Protein AF-A0A941ZQ02-F1 (afdb_monomer_lite)

Structure (mmCIF, N/CA/C/O backbone):
data_AF-A0A941ZQ02-F1
#
_entry.id   AF-A0A941ZQ02-F1
#
loop_
_atom_site.group_PDB
_atom_site.id
_atom_site.type_symbol
_atom_site.label_atom_id
_atom_site.label_alt_id
_atom_site.label_comp_id
_atom_site.label_asym_id
_atom_site.label_entity_id
_atom_site.label_seq_id
_atom_site.pdbx_PDB_ins_code
_atom_site.Cartn_x
_atom_site.Cartn_y
_atom_site.Cartn_z
_atom_site.occupancy
_atom_site.B_iso_or_equiv
_atom_site.auth_seq_id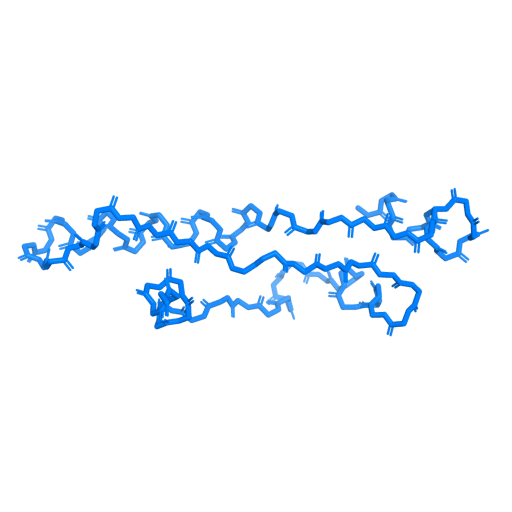
_atom_site.auth_comp_id
_atom_site.auth_asym_id
_atom_site.auth_atom_id
_atom_site.pdbx_PDB_model_num
ATOM 1 N N . PRO A 1 1 ? 12.680 -7.085 -4.099 1.00 77.88 1 PRO A N 1
ATOM 2 C CA . PRO A 1 1 ? 13.874 -6.425 -4.702 1.00 77.88 1 PRO A CA 1
ATOM 3 C C . PRO A 1 1 ? 14.275 -7.029 -6.064 1.00 77.88 1 PRO A C 1
ATOM 5 O O . PRO A 1 1 ? 14.814 -6.363 -6.937 1.00 77.88 1 PRO A O 1
ATOM 8 N N . GLU A 1 2 ? 13.984 -8.310 -6.247 1.00 89.12 2 GLU A N 1
ATOM 9 C CA . GLU A 1 2 ? 14.322 -9.178 -7.368 1.00 89.12 2 GLU A CA 1
ATOM 10 C C . GLU A 1 2 ? 13.529 -8.802 -8.619 1.00 89.12 2 GLU A C 1
ATOM 12 O O . GLU A 1 2 ? 14.116 -8.690 -9.690 1.00 89.12 2 GLU A O 1
ATOM 17 N N . ALA A 1 3 ? 12.231 -8.511 -8.473 1.00 91.00 3 ALA A N 1
ATOM 18 C CA . ALA A 1 3 ? 11.392 -8.023 -9.568 1.00 91.00 3 ALA A CA 1
ATOM 19 C C . ALA A 1 3 ? 11.914 -6.694 -10.140 1.00 91.00 3 ALA A C 1
ATOM 21 O O . ALA A 1 3 ? 12.018 -6.541 -11.350 1.00 91.00 3 ALA A O 1
ATOM 22 N N . ILE A 1 4 ? 12.352 -5.770 -9.277 1.00 91.50 4 ILE A N 1
ATOM 23 C 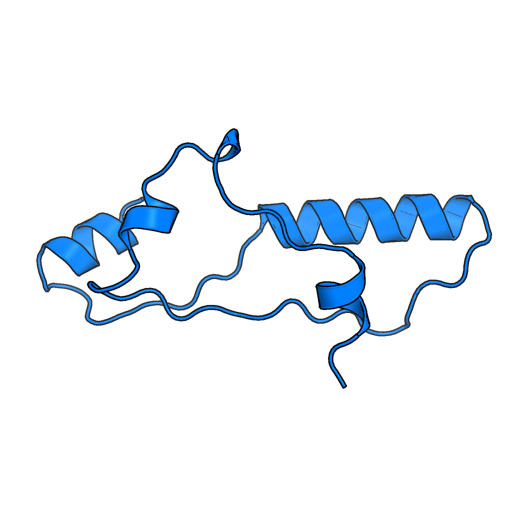CA . ILE A 1 4 ? 12.970 -4.500 -9.695 1.00 91.50 4 ILE A CA 1
ATOM 24 C C . ILE A 1 4 ? 14.251 -4.749 -10.495 1.00 91.50 4 ILE A C 1
ATOM 26 O O . ILE A 1 4 ? 14.461 -4.145 -11.545 1.00 91.50 4 ILE A O 1
ATOM 30 N N . LYS A 1 5 ? 15.095 -5.683 -10.039 1.00 93.25 5 LYS A N 1
ATOM 31 C CA . LYS A 1 5 ? 16.303 -6.083 -10.773 1.00 93.25 5 LYS A CA 1
ATOM 32 C C . LYS A 1 5 ? 15.962 -6.720 -12.126 1.00 93.25 5 LYS A C 1
ATOM 34 O O . LYS A 1 5 ? 16.611 -6.384 -13.108 1.00 93.25 5 LYS A O 1
ATOM 39 N N . ALA A 1 6 ? 14.953 -7.590 -12.193 1.00 95.56 6 ALA A N 1
ATOM 40 C CA . ALA A 1 6 ? 14.501 -8.214 -13.439 1.00 95.56 6 ALA A CA 1
ATOM 41 C C . ALA A 1 6 ? 13.948 -7.180 -14.436 1.00 95.56 6 ALA A C 1
ATOM 43 O O . ALA A 1 6 ? 14.283 -7.235 -15.617 1.00 95.56 6 ALA A O 1
ATOM 44 N N . ILE A 1 7 ? 13.190 -6.189 -13.951 1.00 96.00 7 ILE A N 1
ATOM 45 C CA . ILE A 1 7 ? 12.697 -5.065 -14.761 1.00 96.00 7 ILE A CA 1
ATOM 46 C C . ILE A 1 7 ? 13.863 -4.262 -15.340 1.00 96.00 7 ILE A C 1
ATOM 48 O O . ILE A 1 7 ? 13.909 -4.003 -16.539 1.00 96.00 7 ILE A O 1
ATOM 52 N N . ARG A 1 8 ? 14.867 -3.933 -14.518 1.00 91.88 8 ARG A N 1
ATOM 53 C CA . ARG A 1 8 ? 16.062 -3.201 -14.974 1.00 91.88 8 ARG A CA 1
ATOM 54 C C . ARG A 1 8 ? 16.907 -3.975 -15.985 1.00 91.88 8 ARG A C 1
ATOM 56 O O . ARG A 1 8 ? 17.541 -3.354 -16.830 1.00 91.88 8 ARG A O 1
ATOM 63 N N . ARG A 1 9 ? 16.931 -5.309 -15.900 1.00 95.88 9 ARG A N 1
ATOM 64 C CA . ARG A 1 9 ? 17.617 -6.174 -16.875 1.00 95.88 9 ARG A CA 1
ATOM 65 C C . ARG A 1 9 ? 16.805 -6.415 -18.153 1.00 95.88 9 ARG A C 1
ATOM 67 O O . ARG A 1 9 ? 17.319 -7.047 -19.067 1.00 95.88 9 ARG A O 1
ATOM 74 N N . GLY A 1 10 ? 15.560 -5.939 -18.228 1.00 95.06 10 GLY A N 1
ATOM 75 C CA . GLY A 1 10 ? 14.661 -6.201 -19.356 1.00 95.0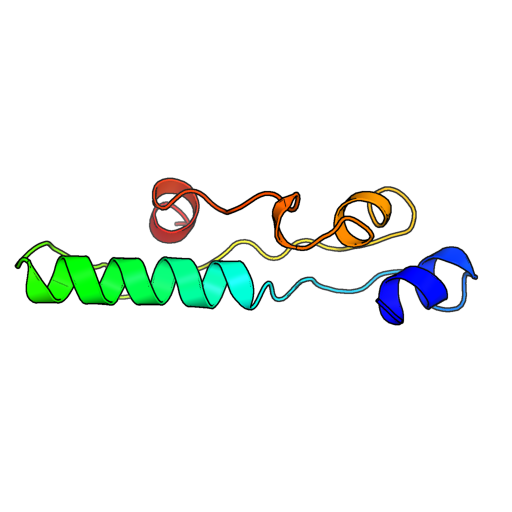6 10 GLY A CA 1
ATOM 76 C C . GLY A 1 10 ? 14.106 -7.630 -19.399 1.00 95.06 10 GLY A C 1
ATOM 77 O O . GLY A 1 10 ? 13.497 -8.019 -20.389 1.00 95.06 10 GLY A O 1
ATOM 78 N N . GLU A 1 11 ? 14.286 -8.415 -18.333 1.00 97.56 11 GLU A N 1
ATOM 79 C CA . GLU A 1 11 ? 13.753 -9.782 -18.203 1.00 97.56 11 GLU A CA 1
ATOM 80 C C . GLU A 1 11 ? 12.271 -9.787 -17.792 1.00 97.56 11 GLU A C 1
ATOM 82 O O . GLU A 1 11 ? 11.581 -10.795 -17.925 1.00 97.56 11 GLU A O 1
ATOM 87 N N . MET A 1 12 ? 11.780 -8.658 -17.276 1.00 96.94 12 MET A N 1
ATOM 88 C CA . MET A 1 12 ? 10.399 -8.447 -16.854 1.00 96.94 12 MET A CA 1
ATOM 89 C C . MET A 1 12 ? 9.928 -7.080 -17.353 1.00 96.94 12 MET A C 1
ATOM 91 O O . MET A 1 12 ? 10.575 -6.074 -17.093 1.00 96.94 12 MET A O 1
ATOM 95 N N . VAL A 1 13 ? 8.796 -7.027 -18.057 1.00 96.94 13 VAL A N 1
ATOM 96 C CA . VAL A 1 13 ? 8.264 -5.754 -18.581 1.00 96.94 13 VAL A CA 1
ATOM 97 C C . VAL A 1 13 ? 7.659 -4.910 -17.460 1.00 96.94 13 VAL A C 1
ATOM 99 O O . VAL A 1 13 ? 7.924 -3.715 -17.368 1.00 96.94 13 VAL A O 1
ATOM 102 N N . ALA A 1 14 ? 6.858 -5.544 -16.604 1.00 95.94 14 ALA A N 1
ATOM 103 C CA . ALA A 1 14 ? 6.205 -4.901 -15.478 1.00 95.94 14 ALA A CA 1
ATOM 104 C C . ALA A 1 14 ? 5.747 -5.930 -14.432 1.00 95.94 14 ALA A C 1
ATOM 106 O O . ALA A 1 14 ? 5.673 -7.127 -14.714 1.00 95.94 14 ALA A O 1
ATOM 107 N N . THR A 1 15 ? 5.393 -5.457 -13.238 1.00 95.25 15 THR A N 1
ATOM 108 C CA . THR A 1 15 ? 4.714 -6.239 -12.194 1.00 95.25 15 THR A CA 1
ATOM 109 C C . THR A 1 15 ? 3.682 -5.383 -11.456 1.00 95.25 15 THR A C 1
ATOM 111 O O . THR A 1 15 ? 3.709 -4.161 -11.555 1.00 95.25 15 THR A O 1
ATOM 114 N N . ALA A 1 16 ? 2.770 -6.002 -10.711 1.00 93.06 16 ALA A N 1
ATOM 115 C CA . ALA A 1 16 ? 1.813 -5.298 -9.860 1.00 93.06 16 ALA A CA 1
ATOM 116 C C . ALA A 1 16 ? 2.314 -5.231 -8.409 1.00 93.06 16 ALA A C 1
ATOM 118 O O . ALA A 1 16 ? 2.743 -6.240 -7.846 1.00 93.06 16 ALA A O 1
ATOM 119 N N . ASP A 1 17 ? 2.230 -4.052 -7.792 1.00 90.25 17 ASP A N 1
ATOM 120 C CA . ASP A 1 17 ? 2.564 -3.844 -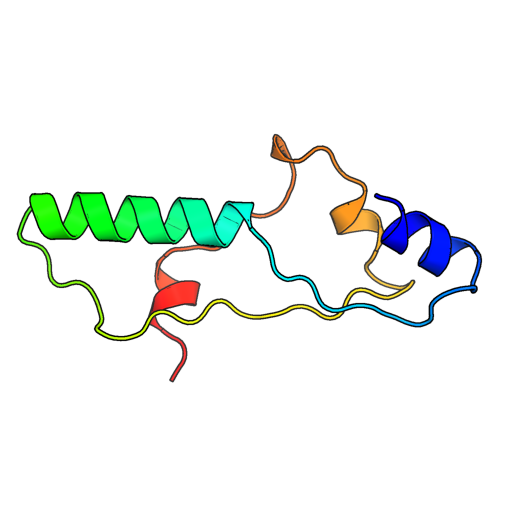6.383 1.00 90.25 17 ASP A CA 1
ATOM 121 C C . ASP A 1 17 ? 1.369 -4.134 -5.472 1.00 90.25 17 ASP A C 1
ATOM 123 O O . ASP A 1 17 ? 0.446 -3.324 -5.349 1.00 90.25 17 ASP A O 1
ATOM 127 N N . PHE A 1 18 ? 1.420 -5.273 -4.785 1.00 86.62 18 PHE A N 1
ATOM 128 C CA . PHE A 1 18 ? 0.579 -5.549 -3.624 1.00 86.62 18 PHE A CA 1
ATOM 129 C C . PHE A 1 18 ? 1.340 -5.144 -2.361 1.00 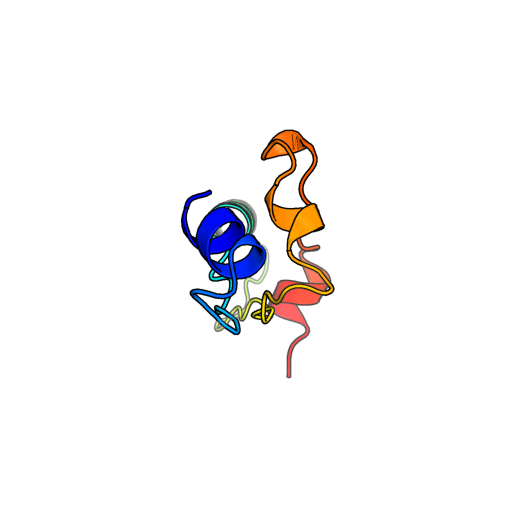86.62 18 PHE A C 1
ATOM 131 O O . PHE A 1 18 ? 2.009 -5.961 -1.726 1.00 86.62 18 PHE A O 1
ATOM 138 N N . ASN A 1 19 ? 1.267 -3.860 -2.014 1.00 88.75 19 ASN A N 1
ATOM 139 C CA . ASN A 1 19 ? 2.063 -3.297 -0.929 1.00 88.75 19 ASN A CA 1
ATOM 140 C C . ASN A 1 19 ? 1.589 -3.801 0.448 1.00 88.75 19 ASN A C 1
ATOM 142 O O . ASN A 1 19 ? 0.681 -3.239 1.066 1.00 88.75 19 ASN A O 1
ATOM 146 N N . ALA A 1 20 ? 2.240 -4.858 0.940 1.00 89.56 20 ALA A N 1
ATOM 147 C CA . ALA A 1 20 ? 1.937 -5.488 2.223 1.00 89.56 20 ALA A CA 1
ATOM 148 C C . ALA A 1 20 ? 2.088 -4.535 3.422 1.00 89.56 20 ALA A C 1
ATOM 150 O O . ALA A 1 20 ? 1.345 -4.658 4.393 1.00 89.56 20 ALA A O 1
ATOM 151 N N . MET A 1 21 ? 3.003 -3.563 3.345 1.00 90.44 21 MET A N 1
ATOM 152 C CA . MET A 1 21 ? 3.215 -2.589 4.420 1.00 90.44 21 MET A CA 1
ATOM 153 C C . MET A 1 21 ? 2.019 -1.646 4.542 1.00 90.44 21 MET A C 1
ATOM 155 O O . MET A 1 21 ? 1.495 -1.454 5.636 1.00 90.44 21 MET A O 1
ATOM 159 N N . ASN A 1 22 ? 1.530 -1.126 3.414 1.00 92.00 22 ASN A N 1
ATOM 160 C CA . ASN A 1 22 ? 0.328 -0.297 3.387 1.00 92.00 22 ASN A CA 1
ATOM 161 C C . ASN A 1 22 ? -0.917 -1.091 3.804 1.00 92.00 22 ASN A C 1
ATOM 163 O O . ASN A 1 22 ? -1.744 -0.573 4.550 1.00 92.00 22 ASN A O 1
ATOM 167 N N . LEU A 1 23 ? -1.034 -2.356 3.384 1.00 92.50 23 LEU A N 1
ATOM 168 C CA . LEU A 1 23 ? -2.115 -3.238 3.838 1.00 92.50 23 LEU A CA 1
ATOM 169 C C . LEU A 1 23 ? -2.105 -3.396 5.364 1.00 92.50 23 LEU A C 1
ATOM 171 O O . LEU A 1 23 ? -3.141 -3.219 6.001 1.00 92.50 23 LEU A O 1
ATOM 175 N N . ALA A 1 24 ? -0.943 -3.687 5.953 1.00 93.75 24 ALA A N 1
ATOM 176 C CA . ALA A 1 24 ? -0.806 -3.849 7.397 1.00 93.75 24 ALA A CA 1
ATOM 177 C C . ALA A 1 24 ? -1.087 -2.545 8.160 1.00 93.75 24 ALA A C 1
ATOM 179 O O . ALA A 1 24 ? -1.791 -2.570 9.171 1.00 93.75 24 ALA A O 1
ATOM 180 N N . ALA A 1 25 ? -0.593 -1.407 7.664 1.00 93.12 25 ALA A N 1
ATOM 181 C CA . ALA A 1 25 ? -0.831 -0.100 8.269 1.00 93.12 25 ALA A CA 1
ATOM 182 C C . ALA A 1 25 ? -2.329 0.243 8.295 1.00 93.12 25 ALA A C 1
ATOM 184 O O . ALA A 1 25 ? -2.879 0.552 9.351 1.00 93.12 25 ALA A O 1
ATOM 185 N N . ILE A 1 26 ? -3.018 0.095 7.161 1.00 95.31 26 ILE A N 1
ATOM 186 C CA . ILE A 1 26 ? -4.453 0.376 7.057 1.00 95.31 26 ILE A CA 1
ATOM 187 C C . ILE A 1 26 ? -5.292 -0.615 7.873 1.00 95.31 26 ILE A C 1
ATOM 189 O O . ILE A 1 26 ? -6.260 -0.212 8.517 1.00 95.31 26 ILE A O 1
ATOM 193 N N . ALA A 1 27 ? -4.922 -1.897 7.905 1.00 95.31 27 ALA A N 1
ATOM 194 C CA . ALA A 1 27 ? -5.597 -2.884 8.746 1.00 95.31 27 ALA A CA 1
ATOM 195 C C . ALA A 1 27 ? -5.445 -2.568 10.245 1.00 95.31 27 ALA A C 1
ATOM 197 O O . ALA A 1 27 ? -6.401 -2.709 11.008 1.00 95.31 27 ALA A O 1
ATOM 198 N N . THR A 1 28 ? -4.266 -2.102 10.659 1.00 96.12 28 THR A N 1
ATOM 199 C CA . THR A 1 28 ? -4.009 -1.680 12.043 1.00 96.12 28 THR A CA 1
ATOM 200 C C . THR A 1 28 ? -4.852 -0.461 12.404 1.00 96.12 28 THR A C 1
ATOM 202 O O . THR A 1 28 ? -5.520 -0.467 13.434 1.00 96.12 28 THR A O 1
ATOM 205 N N . GLU A 1 29 ? -4.903 0.541 11.527 1.00 95.56 29 GLU A N 1
ATOM 206 C CA . GLU A 1 29 ? -5.759 1.720 11.698 1.00 95.56 29 GLU A CA 1
ATOM 207 C C . GLU A 1 29 ? -7.244 1.332 11.812 1.00 95.56 29 GLU A C 1
ATOM 209 O O . GLU A 1 29 ? -7.944 1.812 12.702 1.00 95.56 29 GLU A O 1
ATOM 214 N N . CYS A 1 30 ? -7.723 0.391 10.986 1.00 96.38 30 CYS A N 1
ATOM 215 C CA . CYS A 1 30 ? -9.077 -0.161 11.110 1.00 96.38 30 CYS A CA 1
ATOM 216 C C . CYS A 1 30 ? -9.321 -0.770 12.499 1.00 96.38 30 CYS A C 1
ATOM 218 O O . CYS A 1 30 ? -10.368 -0.536 13.100 1.00 96.38 30 CYS A O 1
ATOM 220 N N . ALA A 1 31 ? -8.370 -1.555 13.012 1.00 97.25 31 ALA A N 1
ATOM 221 C CA . ALA A 1 31 ? -8.500 -2.190 14.318 1.00 97.25 31 ALA A CA 1
ATOM 222 C C . ALA A 1 31 ? -8.560 -1.153 15.449 1.00 97.25 31 ALA A C 1
ATOM 224 O O . ALA A 1 31 ? -9.431 -1.245 16.313 1.00 97.25 31 ALA A O 1
ATOM 225 N N . LEU A 1 32 ? -7.687 -0.140 15.417 1.00 97.62 32 LEU A N 1
ATOM 226 C CA . LEU A 1 32 ? -7.667 0.941 16.405 1.00 97.62 32 LEU A CA 1
ATOM 227 C C . LEU A 1 32 ? -8.984 1.725 16.413 1.00 97.62 32 LEU A C 1
ATOM 229 O O . LEU A 1 32 ? -9.574 1.920 17.473 1.00 97.62 32 LEU A O 1
ATOM 233 N N . ARG A 1 33 ? -9.491 2.095 15.233 1.00 96.44 33 ARG A N 1
ATOM 234 C CA . ARG A 1 33 ? -10.780 2.786 15.076 1.00 96.44 33 ARG A CA 1
ATOM 235 C C . ARG A 1 33 ? -11.949 1.958 15.587 1.00 96.44 33 ARG A C 1
ATOM 237 O O . ARG A 1 33 ? -12.788 2.470 16.322 1.00 96.44 33 ARG A O 1
ATOM 244 N N . HIS A 1 34 ? -11.982 0.670 15.248 1.00 96.88 34 HIS A N 1
ATOM 245 C CA . HIS A 1 34 ? -13.023 -0.234 15.726 1.00 96.88 34 HIS A CA 1
ATOM 246 C C . HIS A 1 34 ? -13.027 -0.336 17.257 1.00 96.88 34 HIS A C 1
ATOM 248 O O . HIS A 1 34 ? -14.083 -0.218 17.876 1.00 96.88 34 HIS A O 1
ATOM 254 N N . LEU A 1 35 ? -11.850 -0.497 17.871 1.00 98.25 35 LEU A N 1
ATOM 255 C CA . LEU A 1 35 ? -11.701 -0.520 19.330 1.00 98.25 35 LEU A CA 1
ATOM 256 C C . LEU A 1 35 ? -12.066 0.827 19.975 1.00 98.25 35 LEU A C 1
ATOM 258 O O . LEU A 1 35 ? -12.576 0.847 21.092 1.00 98.25 35 LEU A O 1
ATOM 262 N N . GLY A 1 36 ? -11.843 1.936 19.267 1.00 97.88 36 GLY A N 1
ATOM 263 C CA . GLY A 1 36 ? -12.245 3.285 19.668 1.00 97.88 36 GLY A CA 1
ATOM 264 C C . GLY A 1 36 ? -13.728 3.612 19.451 1.00 97.88 36 GLY A C 1
ATOM 265 O O . GLY A 1 36 ? -14.160 4.702 19.818 1.00 97.88 36 GLY A O 1
ATOM 266 N N . GLY A 1 37 ? -14.520 2.703 18.870 1.00 97.44 37 GLY A N 1
ATOM 267 C CA . GLY A 1 37 ? -15.941 2.927 18.576 1.00 97.44 37 GLY A CA 1
ATOM 268 C C . GLY A 1 37 ? -16.213 3.789 17.336 1.00 97.44 37 GLY A C 1
ATOM 269 O O . GLY A 1 37 ? -17.349 4.209 17.120 1.00 97.44 37 GLY A O 1
ATOM 270 N N . GLU A 1 38 ? -15.200 4.051 16.510 1.00 96.19 38 GLU A N 1
ATOM 271 C CA . GLU A 1 38 ? -15.361 4.738 15.231 1.00 96.19 38 GLU A CA 1
ATOM 272 C C . GLU A 1 38 ? -15.944 3.811 14.153 1.00 96.19 38 GLU A C 1
ATOM 274 O O . GLU A 1 38 ? -15.811 2.583 14.186 1.00 96.19 38 GLU A O 1
ATOM 279 N N . VAL A 1 39 ? -16.572 4.414 13.140 1.00 91.75 39 VAL A N 1
ATOM 280 C CA . VAL A 1 39 ? -17.083 3.675 11.982 1.00 91.75 39 VAL A CA 1
ATOM 281 C C . VAL A 1 39 ? -15.925 3.272 11.074 1.00 91.75 39 VAL A C 1
ATOM 283 O O . VAL A 1 39 ? -15.222 4.118 10.524 1.00 91.75 39 VAL A O 1
ATOM 286 N N . VAL A 1 40 ? -15.784 1.965 10.859 1.00 94.50 40 VAL A N 1
ATOM 287 C CA . VAL A 1 40 ? -14.856 1.388 9.882 1.00 94.50 40 VAL A CA 1
ATOM 288 C C . VAL A 1 40 ? -15.644 0.923 8.650 1.00 94.50 40 VAL A C 1
ATOM 290 O O . VAL A 1 40 ? -16.670 0.250 8.803 1.00 94.50 40 VAL A O 1
ATOM 293 N N . PRO A 1 41 ? -15.205 1.251 7.421 1.00 92.56 41 PRO A N 1
ATOM 294 C CA . PRO A 1 41 ? -15.863 0.785 6.206 1.00 92.56 41 PRO A CA 1
ATOM 295 C C . PRO A 1 41 ? -15.905 -0.743 6.107 1.00 92.56 41 PRO A C 1
ATOM 297 O O . PRO A 1 41 ? -14.952 -1.436 6.452 1.00 92.56 41 PRO A O 1
ATOM 300 N N . ARG A 1 42 ? -16.987 -1.286 5.534 1.00 91.94 42 ARG A N 1
ATOM 301 C CA . ARG A 1 42 ? -17.110 -2.740 5.294 1.00 91.94 42 ARG A CA 1
ATOM 302 C C . ARG A 1 42 ? -16.135 -3.268 4.240 1.00 91.94 42 ARG A C 1
ATOM 304 O O . ARG A 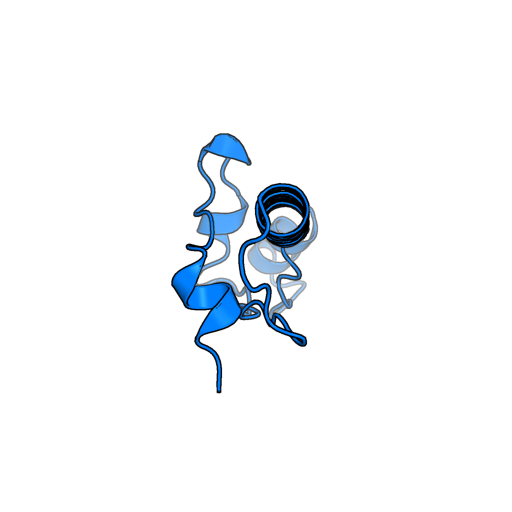1 42 ? -15.907 -4.472 4.173 1.00 91.94 42 ARG A O 1
ATOM 311 N N . ARG A 1 43 ? -15.625 -2.386 3.381 1.00 91.38 43 ARG A N 1
ATOM 312 C CA . ARG A 1 43 ? -14.646 -2.695 2.342 1.00 91.38 43 ARG A CA 1
ATOM 313 C C . ARG A 1 43 ? -13.610 -1.585 2.322 1.00 91.38 43 ARG A C 1
ATOM 315 O O . ARG A 1 43 ? -13.972 -0.416 2.270 1.00 91.38 43 ARG A O 1
ATOM 322 N N . VAL A 1 44 ? -12.350 -1.988 2.331 1.00 91.25 44 VAL A N 1
ATOM 323 C CA . VAL A 1 44 ? -11.192 -1.113 2.178 1.00 91.25 44 VAL A CA 1
ATOM 324 C C . VAL A 1 44 ? -10.422 -1.630 0.973 1.00 91.25 44 VAL A C 1
ATOM 326 O O . VAL A 1 44 ? -10.167 -2.832 0.875 1.00 91.25 44 VAL A O 1
ATOM 329 N N . MET A 1 45 ? -10.120 -0.751 0.024 1.00 89.88 45 MET A N 1
ATOM 330 C CA . MET A 1 45 ? -9.448 -1.112 -1.219 1.00 89.88 45 MET A CA 1
ATOM 331 C C . MET A 1 45 ? -8.241 -0.217 -1.407 1.00 89.88 45 MET A C 1
ATOM 333 O O . MET A 1 45 ? -8.371 0.993 -1.553 1.00 89.88 45 MET A O 1
ATOM 337 N N . LEU A 1 46 ? -7.062 -0.830 -1.427 1.00 89.94 46 LEU A N 1
ATOM 338 C CA . LEU A 1 46 ? -5.834 -0.102 -1.688 1.00 89.94 46 LEU A CA 1
ATOM 339 C C . LEU A 1 46 ? -5.580 -0.067 -3.203 1.00 89.94 46 LEU A C 1
ATOM 341 O O . LEU A 1 46 ? -5.723 -1.100 -3.865 1.00 89.94 46 LEU A O 1
ATOM 345 N N . PRO A 1 47 ? -5.185 1.089 -3.760 1.00 87.94 47 PRO A N 1
ATOM 346 C CA . PRO A 1 47 ? -4.777 1.199 -5.146 1.00 87.94 47 PRO A CA 1
ATOM 347 C C . PRO A 1 47 ? -3.557 0.315 -5.406 1.00 87.94 47 PRO A C 1
ATOM 349 O O . PRO A 1 47 ? -2.554 0.365 -4.690 1.00 87.94 47 PRO A O 1
ATOM 352 N N . VAL A 1 48 ? -3.641 -0.475 -6.472 1.00 88.50 48 VAL A N 1
ATOM 353 C CA . VAL A 1 48 ? -2.511 -1.236 -7.008 1.00 88.50 48 VAL A CA 1
ATOM 354 C C . VAL A 1 48 ? -1.748 -0.342 -7.976 1.00 88.50 48 VAL A C 1
ATOM 356 O O . VAL A 1 48 ? -2.351 0.361 -8.788 1.00 88.50 48 VAL A O 1
ATOM 359 N N . ARG A 1 49 ? -0.414 -0.381 -7.921 1.00 89.06 49 ARG A N 1
ATOM 360 C CA . ARG A 1 49 ? 0.440 0.291 -8.907 1.00 89.06 49 ARG A CA 1
ATOM 361 C C . ARG A 1 49 ? 1.128 -0.728 -9.797 1.00 89.06 49 ARG A C 1
ATOM 363 O O . ARG A 1 49 ? 1.625 -1.741 -9.313 1.00 89.06 49 ARG A O 1
ATOM 370 N N . ILE A 1 50 ? 1.164 -0.441 -11.093 1.00 93.94 50 ILE A N 1
ATOM 371 C CA . ILE A 1 50 ? 2.009 -1.176 -12.030 1.00 93.94 50 ILE A CA 1
ATOM 372 C C . ILE A 1 50 ? 3.418 -0.609 -11.925 1.00 93.94 50 ILE A C 1
ATOM 374 O O . ILE A 1 50 ? 3.615 0.601 -12.040 1.00 93.94 50 ILE A O 1
ATOM 378 N N . ILE A 1 51 ? 4.376 -1.488 -11.671 1.00 93.69 51 ILE A N 1
ATOM 379 C CA . ILE A 1 51 ? 5.792 -1.172 -11.620 1.00 93.69 51 ILE A CA 1
ATOM 380 C C . ILE A 1 51 ? 6.416 -1.569 -12.950 1.00 93.69 51 ILE A C 1
ATOM 382 O O . ILE A 1 51 ? 6.338 -2.734 -13.334 1.00 93.69 51 ILE A O 1
ATOM 386 N N . ASP A 1 52 ? 7.080 -0.628 -13.603 1.00 95.31 52 ASP A N 1
ATOM 387 C CA . ASP A 1 52 ? 7.821 -0.815 -14.848 1.00 95.31 52 ASP A CA 1
ATOM 388 C C . ASP A 1 52 ? 9.157 -0.055 -14.799 1.00 95.31 52 ASP A C 1
ATOM 390 O O . ASP A 1 52 ? 9.525 0.540 -13.782 1.00 95.31 52 ASP A O 1
ATOM 394 N N . ALA A 1 53 ? 9.916 -0.069 -15.895 1.00 94.56 53 ALA A N 1
ATOM 395 C CA . ALA A 1 53 ? 11.214 0.600 -15.957 1.00 94.56 53 ALA A CA 1
ATOM 396 C C . ALA A 1 53 ? 11.150 2.121 -15.691 1.00 94.56 53 ALA A C 1
ATOM 398 O O . ALA A 1 53 ? 12.141 2.696 -15.241 1.00 94.56 53 ALA A O 1
ATOM 399 N N . GLY A 1 54 ? 10.005 2.768 -15.933 1.00 94.00 54 GLY A N 1
ATOM 400 C CA . GLY A 1 54 ? 9.806 4.201 -15.732 1.00 94.00 54 GLY A CA 1
ATOM 401 C C . GLY A 1 54 ? 9.610 4.604 -14.270 1.00 94.00 54 GLY A C 1
ATOM 402 O O . GLY A 1 54 ? 9.891 5.749 -13.919 1.00 94.00 54 GLY A O 1
ATOM 403 N N . ASN A 1 55 ? 9.169 3.688 -13.401 1.00 91.56 55 ASN A N 1
ATOM 404 C CA . ASN A 1 55 ? 8.873 4.001 -11.996 1.00 91.56 55 ASN A CA 1
ATOM 405 C C . ASN A 1 55 ? 9.527 3.060 -10.962 1.00 91.56 55 ASN A C 1
ATOM 407 O O . ASN A 1 55 ? 9.483 3.350 -9.763 1.00 91.56 55 ASN A O 1
ATOM 411 N N . ALA A 1 56 ? 10.190 1.981 -11.396 1.00 90.56 56 ALA A N 1
ATOM 412 C CA . ALA A 1 56 ? 10.771 0.951 -10.530 1.00 90.56 56 ALA A CA 1
ATOM 413 C C . ALA A 1 56 ? 11.769 1.475 -9.485 1.00 90.56 56 ALA A C 1
ATOM 415 O O . ALA A 1 56 ? 11.969 0.835 -8.452 1.00 90.56 56 ALA A O 1
ATOM 416 N N . VAL A 1 57 ? 12.378 2.644 -9.710 1.00 87.50 57 VAL A N 1
ATOM 417 C CA . VAL A 1 57 ? 13.290 3.286 -8.749 1.00 87.50 57 VAL A CA 1
ATOM 418 C C . VAL A 1 57 ? 12.628 3.570 -7.395 1.00 87.50 57 VAL A C 1
ATOM 420 O O . VAL A 1 57 ? 13.281 3.434 -6.366 1.00 87.50 57 VAL A O 1
ATOM 423 N N . LEU A 1 58 ? 11.321 3.858 -7.367 1.00 85.00 58 LEU A N 1
ATOM 424 C CA . LEU A 1 58 ? 10.587 4.140 -6.126 1.00 85.00 58 LEU A CA 1
ATOM 425 C C . LEU A 1 58 ? 10.480 2.912 -5.205 1.00 85.00 58 LEU A C 1
ATOM 427 O O . LEU A 1 58 ? 10.313 3.053 -3.997 1.00 85.00 58 LEU A O 1
ATOM 431 N N . TRP A 1 59 ? 10.602 1.706 -5.764 1.00 85.56 59 TRP A N 1
ATOM 432 C CA . TRP A 1 59 ? 10.567 0.439 -5.023 1.00 85.56 59 TRP A CA 1
ATOM 433 C C . TRP A 1 59 ? 11.956 -0.129 -4.720 1.00 85.56 59 TRP A C 1
ATOM 435 O O . TRP A 1 59 ? 12.065 -1.192 -4.100 1.00 85.56 59 TRP A O 1
ATOM 445 N N . ASP A 1 60 ? 13.005 0.586 -5.125 1.00 84.69 60 ASP A N 1
ATOM 446 C CA . ASP A 1 60 ? 14.398 0.296 -4.779 1.00 84.69 60 ASP A CA 1
ATOM 447 C C . ASP A 1 60 ? 14.860 1.057 -3.523 1.00 84.69 60 ASP A C 1
ATOM 449 O O . ASP A 1 60 ? 15.927 0.777 -2.987 1.00 84.69 60 ASP A O 1
ATOM 453 N N . ALA A 1 61 ? 14.038 1.984 -3.019 1.00 85.12 61 ALA A N 1
ATOM 454 C CA . ALA A 1 61 ? 14.282 2.693 -1.767 1.00 85.12 61 ALA A CA 1
ATOM 455 C C . ALA A 1 61 ? 14.108 1.776 -0.531 1.00 85.12 61 ALA A C 1
ATOM 457 O O . ALA A 1 61 ? 13.324 0.805 -0.586 1.00 85.12 61 ALA A O 1
ATOM 458 N N . PRO A 1 62 ? 14.784 2.084 0.598 1.00 86.81 62 PRO A N 1
ATOM 459 C CA . PRO A 1 62 ? 14.484 1.494 1.903 1.00 86.81 62 PRO A CA 1
ATOM 460 C C . PRO A 1 62 ? 12.993 1.598 2.228 1.00 86.81 62 PRO A C 1
ATOM 462 O O . PRO A 1 62 ? 12.331 2.544 1.815 1.00 86.81 62 PRO A O 1
ATOM 465 N N . PHE A 1 63 ? 12.438 0.621 2.949 1.00 82.56 63 PHE A N 1
ATOM 466 C CA . PHE A 1 63 ? 10.995 0.591 3.228 1.00 82.56 63 PHE A CA 1
ATOM 467 C C . PHE A 1 63 ? 10.490 1.831 3.970 1.00 82.56 63 PHE A C 1
ATOM 469 O O . PHE A 1 63 ? 9.366 2.254 3.721 1.00 82.56 63 PHE A O 1
ATOM 476 N N . GLU A 1 64 ? 11.322 2.406 4.833 1.00 85.00 64 GLU A N 1
ATOM 477 C CA . GLU A 1 64 ? 11.021 3.604 5.623 1.00 85.00 64 GLU A CA 1
ATOM 478 C C . GLU A 1 64 ? 10.825 4.849 4.747 1.00 85.00 64 GLU A C 1
ATOM 480 O O . GLU A 1 64 ? 10.017 5.712 5.072 1.00 85.00 64 GLU A O 1
ATOM 485 N N . ASP A 1 65 ? 11.492 4.885 3.592 1.00 85.81 65 ASP A N 1
ATOM 486 C CA . ASP A 1 65 ? 11.433 5.995 2.639 1.00 85.81 65 ASP A CA 1
ATOM 487 C C . ASP A 1 65 ? 10.353 5.792 1.566 1.00 85.81 65 ASP A C 1
ATOM 489 O O . ASP A 1 65 ? 10.149 6.642 0.693 1.00 85.81 65 ASP A O 1
ATOM 493 N N . ARG A 1 66 ? 9.663 4.644 1.575 1.00 85.31 66 ARG A N 1
ATOM 494 C CA . ARG A 1 66 ? 8.613 4.368 0.592 1.00 85.31 66 ARG A CA 1
ATOM 495 C C . ARG A 1 66 ? 7.348 5.139 0.953 1.00 85.31 66 ARG A C 1
ATOM 497 O O . ARG A 1 66 ? 6.958 5.174 2.118 1.00 85.31 66 ARG A O 1
ATOM 504 N N . PRO A 1 67 ? 6.644 5.689 -0.049 1.00 79.81 67 PRO A N 1
ATOM 505 C CA . PRO A 1 67 ? 5.405 6.406 0.194 1.00 79.81 67 PRO A CA 1
ATOM 506 C C . PRO A 1 67 ? 4.366 5.490 0.851 1.00 79.81 67 PRO A C 1
ATOM 508 O O . PRO A 1 67 ? 4.038 4.418 0.328 1.00 79.81 67 PRO A O 1
ATOM 511 N N . GLN A 1 68 ? 3.842 5.943 1.987 1.00 85.00 68 GLN A N 1
ATOM 512 C CA . GLN A 1 68 ? 2.702 5.329 2.656 1.00 85.00 68 GLN A CA 1
ATOM 513 C C . GLN A 1 68 ? 1.403 5.860 2.063 1.00 85.00 68 GLN A C 1
ATOM 515 O O . GLN A 1 68 ? 1.320 7.013 1.638 1.00 85.00 68 GLN A O 1
ATOM 520 N N . ILE A 1 69 ? 0.385 5.008 2.026 1.00 88.88 69 ILE A N 1
ATOM 521 C CA . ILE A 1 69 ? -0.946 5.435 1.608 1.00 88.88 69 ILE A CA 1
ATOM 522 C C . ILE A 1 69 ? -1.642 6.199 2.736 1.00 88.88 69 ILE A C 1
ATOM 524 O O . ILE A 1 69 ? -1.570 5.794 3.897 1.00 88.88 69 ILE A O 1
ATOM 528 N N . ALA A 1 70 ? -2.348 7.281 2.403 1.00 89.38 70 ALA A N 1
ATOM 529 C CA . ALA A 1 70 ? -3.195 7.954 3.375 1.00 89.38 70 ALA A CA 1
ATOM 530 C C . ALA A 1 70 ? -4.479 7.148 3.621 1.00 89.38 70 ALA A C 1
ATOM 532 O O . ALA A 1 70 ? -5.029 6.526 2.712 1.00 89.38 70 ALA A O 1
ATOM 533 N N . TRP A 1 71 ? -5.016 7.213 4.842 1.00 89.06 71 TRP A N 1
ATOM 534 C CA . TRP A 1 71 ? -6.295 6.577 5.182 1.00 89.06 71 TRP A CA 1
ATOM 535 C C . TRP A 1 71 ? -7.413 6.941 4.194 1.00 89.06 71 TRP A C 1
ATOM 537 O O . TRP A 1 71 ? -8.120 6.057 3.717 1.00 89.06 71 TRP A O 1
ATOM 547 N N . ALA A 1 72 ? -7.522 8.227 3.835 1.00 88.31 72 ALA A N 1
ATOM 548 C CA . ALA A 1 72 ? -8.525 8.734 2.898 1.00 88.31 72 ALA A CA 1
ATOM 549 C C . ALA A 1 72 ? -8.461 8.050 1.520 1.00 88.31 72 ALA A C 1
ATOM 551 O O . ALA A 1 72 ? -9.504 7.745 0.947 1.00 88.31 72 ALA A O 1
ATOM 552 N N . ASP A 1 73 ? -7.261 7.733 1.032 1.00 87.00 73 ASP A N 1
ATOM 553 C CA . ASP A 1 73 ? -7.070 7.079 -0.266 1.00 87.00 73 ASP A CA 1
ATOM 554 C C . ASP A 1 73 ? -7.454 5.591 -0.227 1.00 87.00 73 ASP A C 1
ATOM 556 O O . ASP A 1 73 ? -7.834 5.019 -1.246 1.00 87.00 73 ASP A O 1
ATOM 560 N N . ALA A 1 74 ? -7.382 4.954 0.948 1.00 86.38 74 ALA A N 1
ATOM 561 C CA . ALA A 1 74 ? -7.762 3.552 1.135 1.00 86.38 74 ALA A CA 1
ATOM 562 C C . ALA A 1 74 ? -9.281 3.353 1.309 1.00 86.38 74 ALA A C 1
ATOM 564 O O . ALA A 1 74 ? -9.812 2.284 0.990 1.00 86.38 74 ALA A O 1
ATOM 565 N N . VAL A 1 75 ? -9.982 4.364 1.836 1.00 83.69 75 VAL A N 1
ATOM 566 C CA . VAL A 1 75 ? -11.425 4.295 2.145 1.00 83.69 75 VAL A CA 1
ATOM 567 C C . VAL A 1 75 ? -12.311 5.086 1.179 1.00 83.69 75 VAL A C 1
ATOM 569 O O . VAL A 1 75 ? -13.520 4.873 1.168 1.00 83.69 75 VAL A O 1
ATOM 572 N N . GLY A 1 76 ? -11.731 5.985 0.378 1.00 69.00 76 GLY A N 1
ATOM 573 C CA . GLY A 1 76 ? -12.439 6.848 -0.573 1.00 69.00 76 GLY A CA 1
ATOM 574 C C . GLY A 1 76 ? -12.591 6.282 -1.988 1.00 69.00 76 GLY A C 1
ATOM 575 O O . GLY A 1 76 ? -13.208 6.930 -2.827 1.00 69.00 76 GLY A O 1
ATOM 576 N N . ALA A 1 77 ? -12.044 5.098 -2.276 1.00 57.56 77 ALA A N 1
ATOM 577 C CA . ALA A 1 77 ? -12.162 4.468 -3.588 1.00 57.56 77 ALA A CA 1
ATOM 578 C C . ALA A 1 77 ? -13.575 3.884 -3.796 1.00 57.56 77 ALA A C 1
ATOM 580 O O . ALA A 1 77 ? -13.858 2.770 -3.346 1.00 57.56 77 ALA A O 1
ATOM 581 N N . TYR A 1 78 ? -14.449 4.638 -4.473 1.00 48.97 78 TYR A N 1
ATOM 582 C CA . TYR A 1 78 ? -15.717 4.167 -5.047 1.00 48.97 78 TYR A CA 1
ATOM 583 C C . TYR A 1 78 ? -15.982 4.807 -6.409 1.00 48.97 78 TYR A C 1
ATOM 585 O O . TYR A 1 78 ? -15.831 6.043 -6.516 1.00 48.97 78 TYR A O 1
#

Foldseek 3Di:
DVQLVCQVVVVDAKDKDPPVVLVVVLVVVLVVCVVVVHDDDPDWAADIDIDHPVHSVLVVDDPVSHDHDDNCRRHVDD

Radius of gyration: 15.2 Å; chains: 1; bounding box: 35×18×39 Å

Sequence (78 aa):
PEAIKAIRRGEMVATADFNAMNLAAIATECALRHLGGEVVPRRVMLPVRIIDAGNAVLWDAPFEDRPQIAWADAVGAY

pLDDT: mean 90.07, std 7.93, range [48.97, 98.25]

Secondary structure (DSSP, 8-state):
-HHHHHHHTTS-SEEEE--HHHHHHHHHHHHHHHHTTPPPPS---PPPEEEETTTGGGGSS-GGGSPPPPHHHHH---